Protein AF-A0AAE4EFY1-F1 (afdb_monomer_lite)

Sequence (120 aa):
MDSEADHLALWCLLLPELRTAARRSGVLDRLDRDADRVKQGGPAKTALKKWGPVGPDGAPRSWADRPALGIAALPGGGRAPGVGAGEYGCPLDRCARVATRDENGHPPRCAAFNASMRPK

Secondary structure (DSSP, 8-state):
--SHHHHHHHHHHHHHHHHHHHHHHT-HHHHHHHHHHHHTT--HHHHHHHH-SB-TTSSBPPSSS---------TT--------S--EE-TTS-S---B---TT-PPPEETTTTEEPEE-

Radius of gyration: 21.47 Å; chains: 1; bounding box: 52×35×44 Å

pLDDT: mean 73.74, std 17.73, range [33.25, 93.62]

Structure (mmCIF, N/CA/C/O backbone):
data_AF-A0AAE4EFY1-F1
#
_entry.id   AF-A0AAE4EFY1-F1
#
loop_
_atom_site.group_PDB
_atom_site.id
_atom_site.type_symbol
_atom_site.label_atom_id
_atom_site.label_alt_id
_atom_site.label_comp_id
_atom_site.label_asym_id
_atom_site.label_entity_id
_atom_site.label_seq_id
_atom_site.pdbx_PDB_ins_code
_atom_site.Cartn_x
_atom_site.Cartn_y
_atom_site.Cartn_z
_atom_site.occupancy
_atom_site.B_iso_or_equiv
_atom_site.auth_seq_id
_atom_site.auth_comp_id
_atom_site.auth_asym_id
_atom_site.auth_atom_id
_atom_site.pdbx_PDB_model_num
ATOM 1 N N . MET A 1 1 ? 19.379 6.008 -11.637 1.00 57.81 1 MET A N 1
ATOM 2 C CA . MET A 1 1 ? 18.691 4.716 -11.829 1.00 57.81 1 MET A CA 1
ATOM 3 C C . MET A 1 1 ? 17.461 4.996 -12.655 1.00 57.81 1 MET A C 1
ATOM 5 O O . MET A 1 1 ? 16.500 5.524 -12.115 1.00 57.81 1 MET A O 1
ATOM 9 N N . ASP A 1 2 ? 17.523 4.737 -13.956 1.00 74.19 2 ASP A N 1
ATOM 10 C CA . ASP A 1 2 ? 16.399 5.024 -14.861 1.00 74.19 2 ASP A CA 1
ATOM 11 C C . ASP A 1 2 ? 16.003 3.824 -15.726 1.00 74.19 2 ASP A C 1
ATOM 13 O O . ASP A 1 2 ? 15.003 3.889 -16.439 1.00 74.19 2 ASP A O 1
ATOM 17 N N . SER A 1 3 ? 16.724 2.700 -15.631 1.00 88.81 3 SER A N 1
ATOM 18 C CA . SER A 1 3 ? 16.376 1.483 -16.364 1.00 88.81 3 SER A CA 1
ATOM 19 C C . SER A 1 3 ? 15.415 0.602 -15.564 1.00 88.81 3 SER A C 1
ATOM 21 O O . SER A 1 3 ? 15.459 0.558 -14.335 1.00 88.81 3 SER A O 1
ATOM 23 N N . GLU A 1 4 ? 14.548 -0.140 -16.248 1.00 88.00 4 GLU A N 1
ATOM 24 C CA . GLU A 1 4 ? 13.635 -1.099 -15.611 1.00 88.00 4 GLU A CA 1
ATOM 25 C C . GLU A 1 4 ? 14.390 -2.191 -14.826 1.00 88.00 4 GLU A C 1
ATOM 27 O O . GLU A 1 4 ? 13.929 -2.636 -13.778 1.00 88.00 4 GLU A O 1
ATOM 32 N N . ALA A 1 5 ? 15.593 -2.559 -15.280 1.00 89.06 5 ALA A N 1
ATOM 33 C CA . ALA A 1 5 ? 16.468 -3.502 -14.589 1.00 89.06 5 ALA A CA 1
ATOM 34 C C . ALA A 1 5 ? 16.930 -2.974 -13.218 1.00 89.06 5 ALA A C 1
ATOM 36 O O . ALA A 1 5 ? 16.904 -3.721 -12.240 1.00 89.06 5 ALA A O 1
ATOM 37 N N . ASP A 1 6 ? 17.267 -1.682 -13.117 1.00 89.62 6 ASP A N 1
ATOM 38 C CA . ASP A 1 6 ? 17.614 -1.049 -11.836 1.00 89.62 6 ASP A CA 1
ATOM 39 C C . ASP A 1 6 ? 16.425 -1.074 -10.866 1.00 89.62 6 ASP A C 1
ATOM 41 O O . ASP A 1 6 ? 16.571 -1.368 -9.678 1.00 89.62 6 ASP A O 1
ATOM 45 N N . HIS A 1 7 ? 15.225 -0.794 -11.381 1.00 89.56 7 HIS A N 1
ATOM 46 C CA . HIS A 1 7 ? 13.991 -0.830 -10.598 1.00 89.56 7 HIS A CA 1
ATOM 47 C C . HIS A 1 7 ? 13.663 -2.254 -10.135 1.00 89.56 7 HIS A C 1
ATOM 49 O O . HIS A 1 7 ? 13.216 -2.442 -9.006 1.00 89.56 7 HIS A O 1
ATOM 55 N N . LEU A 1 8 ? 13.914 -3.270 -10.961 1.00 91.19 8 LEU A N 1
ATOM 56 C CA . LEU A 1 8 ? 13.731 -4.665 -10.571 1.00 91.19 8 LEU A CA 1
ATOM 57 C C . LEU A 1 8 ? 14.729 -5.086 -9.486 1.00 91.19 8 LEU A C 1
ATOM 59 O O . LEU A 1 8 ? 14.333 -5.725 -8.512 1.00 91.19 8 LEU A O 1
ATOM 63 N N . ALA A 1 9 ? 15.998 -4.696 -9.613 1.00 91.94 9 ALA A N 1
ATOM 64 C CA . ALA A 1 9 ? 17.014 -4.968 -8.600 1.00 91.94 9 ALA A CA 1
ATOM 65 C C . ALA A 1 9 ? 16.638 -4.341 -7.246 1.00 91.94 9 ALA A C 1
ATOM 67 O O . ALA A 1 9 ? 16.652 -5.022 -6.218 1.00 91.94 9 ALA A O 1
ATOM 68 N N . LEU A 1 10 ? 16.211 -3.073 -7.253 1.00 89.06 10 LEU A N 1
ATOM 69 C CA . LEU A 1 10 ? 15.702 -2.384 -6.064 1.00 89.06 10 LEU A CA 1
ATOM 70 C C . LEU A 1 10 ? 14.443 -3.043 -5.489 1.00 89.06 10 LEU A C 1
ATOM 72 O O . LEU A 1 10 ? 14.330 -3.197 -4.274 1.00 89.06 10 LEU A O 1
ATOM 76 N N . TRP A 1 11 ? 13.496 -3.440 -6.342 1.00 90.94 11 TRP A N 1
ATOM 77 C CA . TRP A 1 11 ? 12.282 -4.142 -5.922 1.00 90.94 11 TRP A CA 1
ATOM 78 C C . TRP A 1 11 ? 12.617 -5.434 -5.179 1.00 90.94 11 TRP A C 1
ATOM 80 O O . TRP A 1 11 ? 12.125 -5.653 -4.073 1.00 90.94 11 TRP A O 1
ATOM 90 N N . CYS A 1 12 ? 13.495 -6.259 -5.751 1.00 92.50 12 CYS A N 1
ATOM 91 C CA . CYS A 1 12 ? 13.942 -7.507 -5.140 1.00 92.50 12 CYS A CA 1
ATOM 92 C C . CYS A 1 12 ? 14.658 -7.278 -3.803 1.00 92.50 12 CYS A C 1
ATOM 94 O O . CYS A 1 12 ? 14.444 -8.048 -2.868 1.00 92.50 12 CYS A O 1
ATOM 96 N N . LEU A 1 13 ? 15.461 -6.215 -3.699 1.00 92.19 13 LEU A N 1
ATOM 97 C CA . LEU A 1 13 ? 16.170 -5.856 -2.472 1.00 92.19 13 LEU A CA 1
ATOM 98 C C . LEU A 1 13 ? 15.212 -5.435 -1.344 1.00 92.19 13 LEU A C 1
ATOM 100 O O . LEU A 1 13 ? 15.392 -5.852 -0.204 1.00 92.19 13 LEU A O 1
ATOM 104 N N . LEU A 1 14 ? 14.169 -4.661 -1.657 1.00 89.50 14 LEU A N 1
ATOM 105 C CA . LEU A 1 14 ? 13.210 -4.148 -0.667 1.00 89.50 14 LEU A CA 1
ATOM 106 C C . LEU A 1 14 ? 12.114 -5.154 -0.284 1.00 89.50 14 LEU A C 1
ATOM 108 O O . LEU A 1 14 ? 11.494 -5.032 0.774 1.00 89.50 14 LEU A O 1
ATOM 112 N N . LEU A 1 15 ? 11.844 -6.153 -1.127 1.00 90.50 15 LEU A N 1
ATOM 113 C CA . LEU A 1 15 ? 10.706 -7.062 -0.967 1.00 90.50 15 LEU A CA 1
ATOM 114 C C . LEU A 1 15 ? 10.625 -7.776 0.404 1.00 90.50 15 LEU A C 1
ATOM 116 O O . LEU A 1 15 ? 9.515 -7.880 0.936 1.00 90.50 15 LEU A O 1
ATOM 120 N N . PRO A 1 16 ? 11.725 -8.262 1.020 1.00 89.44 16 PRO A N 1
ATOM 121 C CA . PRO A 1 16 ? 11.666 -8.906 2.338 1.00 89.44 16 PRO A CA 1
ATOM 122 C C . PRO A 1 16 ? 11.206 -7.959 3.458 1.00 89.44 16 PRO A C 1
ATOM 124 O O . PRO A 1 16 ? 10.387 -8.334 4.307 1.00 89.44 16 PRO A O 1
ATOM 127 N N . GLU A 1 17 ? 11.691 -6.717 3.444 1.00 87.50 17 GLU A N 1
ATOM 128 C CA . GLU A 1 17 ? 11.301 -5.689 4.414 1.00 87.50 17 GLU A CA 1
ATOM 129 C C . GLU A 1 17 ? 9.842 -5.279 4.208 1.00 87.50 17 GLU A C 1
ATOM 131 O O . GLU A 1 17 ? 9.062 -5.240 5.165 1.00 87.50 17 GLU A O 1
ATOM 136 N N . LEU A 1 18 ? 9.438 -5.087 2.948 1.00 86.69 18 LEU A N 1
ATOM 137 C CA . LEU A 1 18 ? 8.054 -4.791 2.583 1.00 86.69 18 LEU A CA 1
ATOM 138 C C . LEU A 1 18 ? 7.099 -5.894 3.044 1.00 86.69 18 LEU A C 1
ATOM 140 O O . LEU A 1 18 ? 6.051 -5.587 3.603 1.00 86.69 18 LEU A O 1
ATOM 144 N N . ARG A 1 19 ? 7.460 -7.176 2.898 1.00 88.44 19 ARG A N 1
ATOM 145 C CA . ARG A 1 19 ? 6.652 -8.298 3.414 1.00 88.44 19 ARG A CA 1
ATOM 146 C C . ARG A 1 19 ? 6.521 -8.272 4.931 1.00 88.44 19 ARG A C 1
ATOM 148 O O . ARG A 1 19 ? 5.442 -8.540 5.460 1.00 88.44 19 ARG A O 1
ATOM 155 N N . THR A 1 20 ? 7.593 -7.926 5.638 1.00 83.94 20 THR A N 1
ATOM 156 C CA . THR A 1 20 ? 7.576 -7.806 7.102 1.00 83.94 20 THR A CA 1
ATOM 157 C C . THR A 1 20 ? 6.644 -6.680 7.554 1.00 83.94 20 THR A C 1
ATOM 159 O O . THR A 1 20 ? 5.828 -6.878 8.457 1.00 83.94 20 THR A O 1
ATOM 162 N N . ALA A 1 21 ? 6.697 -5.524 6.891 1.00 81.00 21 ALA A N 1
ATOM 163 C CA . ALA A 1 21 ? 5.798 -4.406 7.165 1.00 81.00 21 ALA A CA 1
ATOM 164 C C . ALA A 1 21 ? 4.342 -4.696 6.744 1.00 81.00 21 ALA A C 1
ATOM 166 O O . ALA A 1 21 ? 3.401 -4.357 7.467 1.00 81.00 21 ALA A O 1
ATOM 167 N N . ALA A 1 22 ? 4.142 -5.387 5.618 1.00 83.75 22 ALA A N 1
ATOM 168 C CA . ALA A 1 22 ? 2.829 -5.769 5.103 1.00 83.75 22 ALA A CA 1
ATOM 169 C C . ALA A 1 22 ? 2.107 -6.779 6.008 1.00 83.75 22 ALA A C 1
ATOM 171 O O . ALA A 1 22 ? 0.889 -6.697 6.160 1.00 83.75 22 ALA A O 1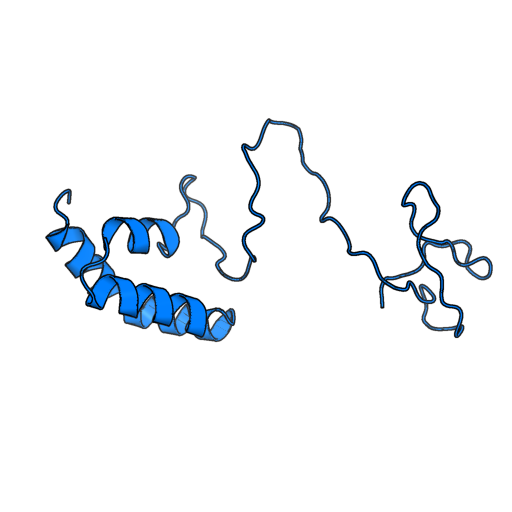
ATOM 172 N N . ARG A 1 23 ? 2.843 -7.686 6.670 1.00 81.56 23 ARG A N 1
ATOM 173 C CA . ARG A 1 23 ? 2.290 -8.584 7.704 1.00 81.56 23 ARG A CA 1
ATOM 174 C C . ARG A 1 23 ? 1.693 -7.814 8.877 1.00 81.56 23 ARG A C 1
ATOM 176 O O . ARG A 1 23 ? 0.611 -8.151 9.335 1.00 81.56 23 ARG A O 1
ATOM 183 N N . ARG A 1 24 ? 2.380 -6.766 9.343 1.00 77.50 24 ARG A N 1
ATOM 184 C CA . ARG A 1 24 ? 1.928 -5.944 10.481 1.00 77.50 24 ARG A CA 1
ATOM 185 C C . ARG A 1 24 ? 0.719 -5.069 10.142 1.00 77.50 24 ARG A C 1
ATOM 187 O O . ARG A 1 24 ? -0.047 -4.730 11.031 1.00 77.50 24 ARG A O 1
ATOM 194 N N . SER A 1 25 ? 0.559 -4.710 8.870 1.00 75.81 25 SER A N 1
ATOM 195 C CA . SER A 1 25 ? -0.511 -3.832 8.375 1.00 75.81 25 SER A CA 1
ATOM 196 C C . SER A 1 25 ? -1.675 -4.576 7.706 1.00 75.81 25 SER A C 1
ATOM 198 O O . SER A 1 25 ? -2.646 -3.941 7.307 1.00 75.81 25 SER A O 1
ATOM 200 N N . GLY A 1 26 ? -1.604 -5.908 7.580 1.00 79.31 26 GLY A N 1
ATOM 201 C CA . GLY A 1 26 ? -2.676 -6.732 7.009 1.00 79.31 26 GLY A CA 1
ATOM 202 C C . GLY A 1 26 ? -2.806 -6.667 5.482 1.00 79.31 26 GLY A C 1
ATOM 203 O O . GLY A 1 26 ? -3.837 -7.053 4.940 1.00 79.31 26 GLY A O 1
ATOM 204 N N . VAL A 1 27 ? -1.782 -6.187 4.766 1.00 83.31 27 VAL A N 1
ATOM 205 C CA . VAL A 1 27 ? -1.813 -6.018 3.296 1.00 83.31 27 VAL A CA 1
ATOM 206 C C . VAL A 1 27 ? -0.893 -6.977 2.541 1.00 83.31 27 VAL A C 1
ATOM 208 O O . VAL A 1 27 ? -0.636 -6.775 1.352 1.00 83.31 27 VAL A O 1
ATOM 211 N N . LEU A 1 28 ? -0.416 -8.032 3.210 1.00 86.19 28 LEU A N 1
ATOM 212 C CA . LEU A 1 28 ? 0.497 -9.026 2.639 1.00 86.19 28 LEU A CA 1
ATOM 213 C C . LEU A 1 28 ? -0.043 -9.633 1.335 1.00 86.19 28 LEU A C 1
ATOM 215 O O . LEU A 1 2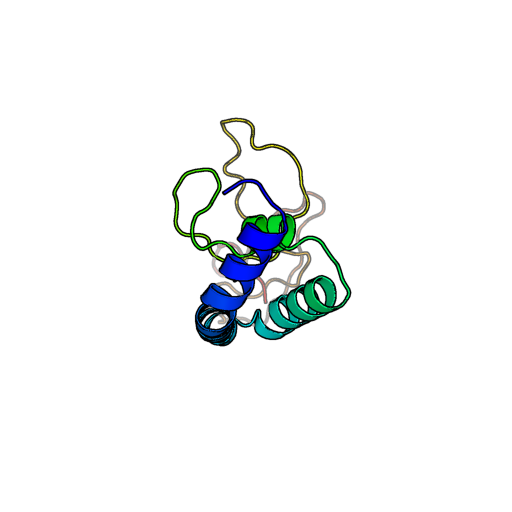8 ? 0.644 -9.580 0.321 1.00 86.19 28 LEU A O 1
ATOM 219 N N . ASP A 1 29 ? -1.300 -10.077 1.314 1.00 87.19 29 ASP A N 1
ATOM 220 C CA . ASP A 1 29 ? -1.913 -10.693 0.123 1.00 87.19 29 ASP A CA 1
ATOM 221 C C . ASP A 1 29 ? -1.996 -9.734 -1.074 1.00 87.19 29 ASP A C 1
ATOM 223 O O . ASP A 1 29 ? -2.062 -10.133 -2.239 1.00 87.19 29 ASP A O 1
ATOM 227 N N . ARG A 1 30 ? -2.046 -8.424 -0.812 1.00 89.00 30 ARG A N 1
ATOM 228 C CA . ARG A 1 30 ? -2.019 -7.407 -1.867 1.00 89.00 30 ARG A CA 1
ATOM 229 C C . ARG A 1 30 ? -0.599 -7.206 -2.387 1.00 89.00 30 ARG A C 1
ATOM 231 O O . ARG A 1 30 ? -0.438 -7.058 -3.596 1.00 89.00 30 ARG A O 1
ATOM 238 N N . LEU A 1 31 ? 0.392 -7.201 -1.496 1.00 90.25 31 LEU A N 1
ATOM 239 C CA . LEU A 1 31 ? 1.803 -7.109 -1.860 1.00 90.25 31 LEU A CA 1
ATOM 240 C C . LEU A 1 31 ? 2.238 -8.326 -2.680 1.00 90.25 31 LEU A C 1
ATOM 242 O O . LEU A 1 31 ? 2.843 -8.150 -3.733 1.00 90.25 31 LEU A O 1
ATOM 246 N N . ASP A 1 32 ? 1.889 -9.538 -2.247 1.00 91.94 32 ASP A N 1
ATOM 247 C CA . ASP A 1 32 ? 2.290 -10.763 -2.942 1.00 91.94 32 ASP A CA 1
ATOM 248 C C . ASP A 1 32 ? 1.658 -10.861 -4.339 1.00 91.94 32 ASP A C 1
ATOM 250 O O . ASP A 1 32 ? 2.357 -11.185 -5.295 1.00 91.94 32 ASP A O 1
ATOM 254 N N . ARG A 1 33 ? 0.400 -10.430 -4.519 1.00 91.38 33 ARG A N 1
ATOM 255 C CA . ARG A 1 33 ? -0.207 -10.321 -5.862 1.00 91.38 33 ARG A CA 1
ATOM 256 C C . ARG A 1 33 ? 0.530 -9.356 -6.790 1.00 91.38 33 ARG A C 1
ATOM 258 O O . ARG A 1 33 ? 0.630 -9.608 -7.990 1.00 91.38 33 ARG A O 1
ATOM 265 N N . ASP A 1 34 ? 1.013 -8.230 -6.268 1.00 90.94 34 ASP A N 1
ATOM 266 C CA . ASP A 1 34 ? 1.808 -7.299 -7.073 1.00 90.94 34 ASP A CA 1
ATOM 267 C C . ASP A 1 34 ? 3.213 -7.858 -7.348 1.00 90.94 34 ASP A C 1
ATOM 269 O O . ASP A 1 34 ? 3.733 -7.670 -8.447 1.00 90.94 34 ASP A O 1
ATOM 273 N N . ALA A 1 35 ? 3.809 -8.583 -6.397 1.00 92.69 35 ALA A N 1
ATOM 274 C CA . ALA A 1 35 ? 5.083 -9.268 -6.594 1.00 92.69 35 ALA A CA 1
ATOM 275 C C . ALA A 1 35 ? 4.986 -10.342 -7.688 1.00 92.69 35 ALA A C 1
ATOM 277 O O . ALA A 1 35 ? 5.860 -10.410 -8.553 1.00 92.69 35 ALA A O 1
ATOM 278 N N . ASP A 1 36 ? 3.898 -11.116 -7.711 1.00 93.62 36 ASP A N 1
ATOM 279 C CA . ASP A 1 36 ? 3.622 -12.090 -8.771 1.00 93.62 36 ASP A CA 1
ATOM 280 C C . ASP A 1 36 ? 3.471 -11.418 -10.136 1.00 93.62 36 ASP A C 1
ATOM 282 O O . ASP A 1 36 ? 3.986 -11.916 -11.137 1.00 93.62 36 ASP A O 1
ATOM 286 N N . ARG A 1 37 ? 2.830 -10.245 -10.190 1.00 91.00 37 ARG A N 1
ATOM 287 C CA . ARG A 1 37 ? 2.716 -9.469 -11.429 1.00 91.00 37 ARG A CA 1
ATOM 288 C C . ARG A 1 37 ? 4.080 -9.013 -11.946 1.00 91.00 37 ARG A C 1
ATOM 290 O O . ARG A 1 37 ? 4.321 -9.103 -13.144 1.00 91.00 37 ARG A O 1
ATOM 297 N N . VAL A 1 38 ? 4.970 -8.544 -11.069 1.00 92.75 38 VAL A N 1
ATOM 298 C CA . VAL A 1 38 ? 6.345 -8.179 -11.457 1.00 92.75 38 VAL A CA 1
ATOM 299 C C . VAL A 1 38 ? 7.112 -9.415 -11.933 1.00 92.75 38 VAL A C 1
ATOM 301 O O . VAL A 1 38 ? 7.769 -9.369 -12.969 1.00 92.75 38 VAL A O 1
ATOM 304 N N . LYS A 1 39 ? 6.958 -10.558 -11.252 1.00 90.19 39 LYS A N 1
ATOM 305 C CA . LYS A 1 39 ? 7.559 -11.836 -11.666 1.00 90.19 39 LYS A CA 1
ATOM 306 C C . LYS A 1 39 ? 7.099 -12.287 -13.060 1.00 90.19 39 LYS A C 1
ATOM 308 O O . LYS A 1 39 ? 7.884 -12.880 -13.790 1.00 90.19 39 LYS A O 1
ATOM 313 N N . GLN A 1 40 ? 5.858 -11.987 -13.441 1.00 92.88 40 GLN A N 1
ATOM 314 C CA . GLN A 1 40 ? 5.303 -12.265 -14.775 1.00 92.88 40 GLN A CA 1
ATOM 315 C C . GLN A 1 40 ? 5.752 -11.260 -15.857 1.00 92.88 40 GLN A C 1
ATOM 317 O O . GLN A 1 40 ? 5.244 -11.303 -16.974 1.00 92.88 40 GLN A O 1
ATOM 322 N N . GLY A 1 41 ? 6.689 -10.354 -15.552 1.00 89.81 41 GLY A N 1
ATOM 323 C CA . GLY A 1 41 ? 7.181 -9.333 -16.484 1.00 89.81 41 GLY A CA 1
ATOM 324 C C . GLY A 1 41 ? 6.452 -7.990 -16.387 1.00 89.81 41 GLY A C 1
ATOM 325 O O . GLY A 1 41 ? 6.599 -7.142 -17.263 1.00 89.81 41 GLY A O 1
ATOM 326 N N . GLY A 1 42 ? 5.650 -7.778 -15.341 1.00 90.75 42 GLY A N 1
ATOM 327 C CA . GLY A 1 42 ? 5.051 -6.479 -15.050 1.00 90.75 42 GLY A CA 1
ATOM 328 C C . GLY A 1 42 ? 6.081 -5.437 -14.581 1.00 90.75 42 GLY A C 1
ATOM 329 O O . GLY A 1 42 ? 7.138 -5.800 -14.067 1.00 90.75 42 GLY A O 1
ATOM 330 N N . PRO A 1 43 ? 5.763 -4.133 -14.694 1.00 90.38 43 PRO A N 1
ATOM 331 C CA . PRO A 1 43 ? 6.722 -3.063 -14.432 1.00 90.38 43 PRO A CA 1
ATOM 332 C C . PRO A 1 43 ? 7.051 -2.907 -12.936 1.00 90.38 43 PRO A C 1
ATOM 334 O O . PRO A 1 43 ? 6.214 -2.470 -12.134 1.00 90.38 43 PRO A O 1
ATOM 337 N N . ALA A 1 44 ? 8.301 -3.186 -12.572 1.00 88.81 44 ALA A N 1
ATOM 338 C CA . ALA A 1 44 ? 8.898 -2.992 -11.257 1.00 88.81 44 ALA A CA 1
ATOM 339 C C . ALA A 1 44 ? 8.909 -1.517 -10.836 1.00 88.81 44 ALA A C 1
ATOM 341 O O . ALA A 1 44 ? 8.651 -1.215 -9.670 1.00 88.81 44 ALA A O 1
ATOM 342 N N . LYS A 1 45 ? 9.104 -0.574 -11.772 1.00 88.19 45 LYS A N 1
ATOM 343 C CA . LYS A 1 45 ? 9.010 0.870 -11.474 1.00 88.19 45 LYS A CA 1
ATOM 344 C C . LYS A 1 45 ? 7.648 1.251 -10.889 1.00 88.19 45 LYS A C 1
ATOM 346 O O . LYS A 1 45 ? 7.565 2.019 -9.928 1.00 88.19 45 LYS A O 1
ATOM 351 N N . THR A 1 46 ? 6.569 0.680 -11.421 1.00 88.69 46 THR A N 1
ATOM 352 C CA . THR A 1 46 ? 5.209 0.911 -10.913 1.00 88.69 46 THR A CA 1
ATOM 353 C C . THR A 1 46 ? 5.010 0.273 -9.538 1.00 88.69 46 THR A C 1
ATOM 355 O O . THR A 1 46 ? 4.392 0.888 -8.667 1.00 88.69 46 THR A O 1
ATOM 358 N N . ALA A 1 47 ? 5.560 -0.925 -9.313 1.00 88.25 47 ALA A N 1
ATOM 359 C CA . ALA A 1 47 ? 5.509 -1.588 -8.010 1.00 88.25 47 ALA A CA 1
ATOM 360 C C . ALA A 1 47 ? 6.264 -0.788 -6.934 1.00 88.25 47 ALA A C 1
ATOM 362 O O . ALA A 1 47 ? 5.700 -0.506 -5.876 1.00 88.25 47 ALA A O 1
ATOM 363 N N . LEU A 1 48 ? 7.475 -0.313 -7.237 1.00 87.50 48 LEU A N 1
ATOM 364 C CA . LEU A 1 48 ? 8.250 0.574 -6.365 1.00 87.50 48 LEU A CA 1
ATOM 365 C C . LEU A 1 48 ? 7.530 1.894 -6.095 1.00 87.50 48 LEU A C 1
ATOM 367 O O . LEU A 1 48 ? 7.469 2.342 -4.955 1.00 87.50 48 LEU A O 1
ATOM 371 N N . LYS A 1 49 ? 6.911 2.509 -7.108 1.00 84.75 49 LYS A N 1
ATOM 372 C CA . LYS A 1 49 ? 6.138 3.742 -6.902 1.00 84.75 49 LYS A CA 1
ATOM 373 C C . LYS A 1 49 ? 4.954 3.532 -5.958 1.00 84.75 49 LYS A C 1
ATOM 375 O O . LYS A 1 49 ? 4.570 4.474 -5.269 1.00 84.75 49 LYS A O 1
ATOM 380 N N . LYS A 1 50 ? 4.376 2.330 -5.920 1.00 84.44 50 LYS A N 1
ATOM 381 C CA . LYS A 1 50 ? 3.220 1.976 -5.084 1.00 84.44 50 LYS A CA 1
ATOM 382 C C . LYS A 1 50 ? 3.617 1.604 -3.653 1.00 84.44 50 LYS A C 1
ATOM 384 O O . LYS A 1 50 ? 3.011 2.098 -2.706 1.00 84.44 50 LYS A O 1
ATOM 389 N N . TRP A 1 51 ? 4.631 0.758 -3.511 1.00 84.88 51 TRP A N 1
ATOM 390 C CA . TRP A 1 51 ? 5.058 0.171 -2.238 1.00 84.88 51 TRP A CA 1
ATOM 391 C C . TRP A 1 51 ? 6.311 0.811 -1.654 1.00 84.88 51 TRP A C 1
ATOM 393 O O . TRP A 1 51 ? 6.764 0.400 -0.599 1.00 84.88 51 TRP A O 1
ATOM 403 N N . GLY A 1 52 ? 6.889 1.807 -2.321 1.00 78.12 52 GLY A N 1
ATOM 404 C CA . GLY A 1 52 ? 8.041 2.530 -1.805 1.00 78.12 52 GLY A CA 1
ATOM 405 C C . GLY A 1 52 ? 7.736 3.160 -0.438 1.00 78.12 52 GLY A C 1
ATOM 406 O O . GLY A 1 52 ? 6.601 3.612 -0.225 1.00 78.12 52 GLY A O 1
ATOM 407 N N . PRO A 1 53 ? 8.730 3.200 0.470 1.00 65.81 53 PRO A N 1
ATOM 408 C CA . PRO A 1 53 ? 8.565 3.673 1.848 1.00 65.81 53 PRO A CA 1
ATOM 409 C C . PRO A 1 53 ? 8.235 5.168 1.935 1.00 65.81 53 PRO A C 1
ATOM 411 O O . PRO A 1 53 ? 7.663 5.624 2.924 1.00 65.81 53 PRO A O 1
ATOM 414 N N . VAL A 1 54 ? 8.563 5.920 0.884 1.00 64.38 54 VAL A N 1
ATOM 415 C CA . VAL A 1 54 ? 8.389 7.368 0.806 1.00 64.38 54 VAL A CA 1
ATOM 416 C C . VAL A 1 54 ? 7.272 7.689 -0.188 1.00 64.38 54 VAL A C 1
ATOM 418 O O . VAL A 1 54 ? 7.269 7.216 -1.329 1.00 64.38 54 VAL A O 1
ATOM 421 N N . GLY A 1 55 ? 6.286 8.465 0.260 1.00 58.47 55 GLY A N 1
ATOM 422 C CA . GLY A 1 55 ? 5.261 9.047 -0.600 1.00 58.47 55 GLY A CA 1
ATOM 423 C C . GLY A 1 55 ? 5.838 10.095 -1.563 1.00 58.47 55 GLY A C 1
ATOM 424 O O . GLY A 1 55 ? 6.990 10.495 -1.422 1.00 58.47 55 GLY A O 1
ATOM 425 N N . PRO A 1 56 ? 5.051 10.574 -2.542 1.00 54.28 56 PRO A N 1
ATOM 426 C CA . PRO A 1 56 ? 5.492 11.633 -3.457 1.00 54.28 56 PRO A CA 1
ATOM 427 C C . PRO A 1 56 ? 5.922 12.916 -2.722 1.00 54.28 56 PRO A C 1
ATOM 429 O O . PRO A 1 56 ? 6.769 13.641 -3.228 1.00 54.28 56 PRO A O 1
ATOM 432 N N . ASP A 1 57 ? 5.402 13.132 -1.512 1.00 54.62 57 ASP A N 1
ATOM 433 C CA . ASP A 1 57 ? 5.637 14.328 -0.698 1.00 54.62 57 ASP A CA 1
ATOM 434 C C . ASP A 1 57 ? 6.728 14.123 0.372 1.00 54.62 57 ASP A C 1
ATOM 436 O O . ASP A 1 57 ? 6.827 14.894 1.323 1.00 54.62 57 ASP A O 1
ATOM 440 N N . GLY A 1 58 ? 7.516 13.044 0.292 1.00 53.38 58 GLY A N 1
ATOM 441 C CA . GLY A 1 58 ? 8.573 12.762 1.275 1.00 53.38 58 GLY A CA 1
ATOM 442 C C . GLY A 1 58 ? 8.085 12.146 2.595 1.00 53.38 58 GLY A C 1
ATOM 443 O O . GLY A 1 58 ? 8.900 11.708 3.404 1.00 53.38 58 GLY A O 1
ATOM 444 N N . ALA A 1 59 ? 6.771 12.067 2.819 1.00 51.66 59 ALA A N 1
ATOM 445 C CA . ALA A 1 59 ? 6.191 11.485 4.027 1.00 51.66 59 ALA A CA 1
ATOM 446 C C . ALA A 1 59 ? 6.243 9.940 4.022 1.00 51.66 59 ALA A C 1
ATOM 448 O O . ALA A 1 59 ? 6.096 9.326 2.957 1.00 51.66 59 ALA A O 1
ATOM 449 N N . PRO A 1 60 ? 6.399 9.290 5.194 1.00 56.84 60 PRO A N 1
ATOM 450 C CA . PRO A 1 60 ? 6.307 7.838 5.309 1.00 56.84 60 PRO A CA 1
ATOM 451 C C . PRO A 1 60 ? 4.915 7.360 4.883 1.00 56.84 60 PRO A C 1
ATOM 453 O O . PRO A 1 60 ? 3.892 7.866 5.347 1.00 56.84 60 PRO A O 1
ATOM 456 N N . ARG A 1 61 ? 4.868 6.395 3.961 1.00 65.88 61 ARG A N 1
ATOM 457 C CA . ARG A 1 61 ? 3.611 5.941 3.358 1.00 65.88 61 ARG A CA 1
ATOM 458 C C . ARG A 1 61 ? 2.944 4.856 4.216 1.00 65.88 61 ARG A C 1
ATOM 460 O O . ARG A 1 61 ? 3.540 3.818 4.483 1.00 65.88 61 ARG A O 1
ATOM 467 N N . SER A 1 62 ? 1.684 5.073 4.601 1.00 63.94 62 SER A N 1
ATOM 468 C CA . SER A 1 62 ? 0.817 4.043 5.195 1.00 63.94 62 SER A CA 1
ATOM 469 C C . SER A 1 62 ? 0.220 3.169 4.088 1.00 63.94 62 SER A C 1
ATOM 471 O O . SER A 1 62 ? -0.439 3.674 3.179 1.00 63.94 62 SER A O 1
ATOM 473 N N . TRP A 1 63 ? 0.448 1.854 4.144 1.00 67.81 63 TRP A N 1
ATOM 474 C CA . TRP A 1 63 ? -0.181 0.891 3.223 1.00 67.81 63 TRP A CA 1
ATOM 475 C C . TRP A 1 63 ? -1.460 0.265 3.783 1.00 67.81 63 TRP A C 1
ATOM 477 O O . TRP A 1 63 ? -2.172 -0.399 3.033 1.00 67.81 63 TRP A O 1
ATOM 487 N N . ALA A 1 64 ? -1.751 0.484 5.070 1.00 56.94 64 ALA A N 1
ATOM 488 C CA . ALA A 1 64 ? -2.966 0.014 5.736 1.00 56.94 64 ALA A CA 1
ATOM 489 C C . ALA A 1 64 ? -4.222 0.773 5.267 1.00 56.94 64 ALA A C 1
ATOM 491 O O . ALA A 1 64 ? -5.339 0.272 5.406 1.00 56.94 64 ALA A O 1
ATOM 492 N N . ASP A 1 65 ? -4.049 1.952 4.661 1.00 47.94 65 ASP A N 1
ATOM 493 C CA . ASP A 1 65 ? -5.152 2.732 4.115 1.00 47.94 65 ASP A CA 1
ATOM 494 C C . ASP A 1 65 ? -5.648 2.125 2.795 1.00 47.94 65 ASP A C 1
ATOM 496 O O . ASP A 1 65 ? -4.963 2.085 1.764 1.00 47.94 65 ASP A O 1
ATOM 500 N N . ARG A 1 66 ? -6.883 1.615 2.827 1.00 42.44 66 ARG A N 1
ATOM 501 C CA . ARG A 1 66 ? -7.621 1.186 1.631 1.00 42.44 66 ARG A CA 1
ATOM 502 C C . ARG A 1 66 ? -7.648 2.349 0.628 1.00 42.44 66 ARG A C 1
ATOM 504 O O . ARG A 1 66 ? -7.931 3.476 1.025 1.00 42.44 66 ARG A O 1
ATOM 511 N N . PRO A 1 67 ? -7.403 2.109 -0.673 1.00 40.69 67 PRO A N 1
ATOM 512 C CA . PRO A 1 67 ? -7.440 3.179 -1.655 1.00 40.69 67 PRO A CA 1
ATOM 513 C C . PRO A 1 67 ? -8.882 3.673 -1.799 1.00 40.69 67 PRO A C 1
ATOM 515 O O . PRO A 1 67 ? -9.726 2.978 -2.363 1.00 40.69 67 PRO A O 1
ATOM 518 N N . ALA A 1 68 ? -9.159 4.884 -1.322 1.00 35.16 68 ALA A N 1
ATOM 519 C CA . ALA A 1 68 ? -10.232 5.680 -1.888 1.00 35.16 68 ALA A CA 1
ATOM 520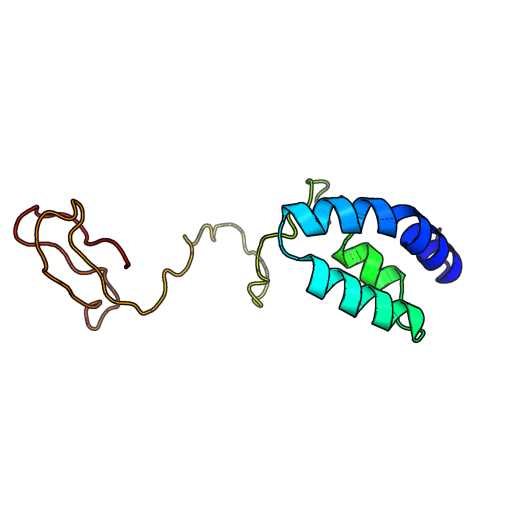 C C . ALA A 1 68 ? -9.801 6.026 -3.321 1.00 35.16 68 ALA A C 1
ATOM 522 O O . ALA A 1 68 ? -8.920 6.853 -3.550 1.00 35.16 68 ALA A O 1
ATOM 523 N N . LEU A 1 69 ? -10.357 5.321 -4.303 1.00 39.84 69 LEU A N 1
ATOM 524 C CA . LEU A 1 69 ? -10.354 5.790 -5.683 1.00 39.84 69 LEU A CA 1
ATOM 525 C C . LEU A 1 69 ? -11.083 7.138 -5.702 1.00 39.84 69 LEU A C 1
ATOM 527 O O . LEU A 1 69 ? -12.285 7.178 -5.455 1.00 39.84 69 LEU A O 1
ATOM 531 N N . GLY A 1 70 ? -10.367 8.230 -5.965 1.00 33.25 70 GLY A N 1
ATOM 532 C CA . GLY A 1 70 ? -10.998 9.541 -6.083 1.00 33.25 70 GLY A CA 1
ATOM 533 C C . GLY A 1 70 ? -10.025 10.713 -6.067 1.00 33.25 70 GLY A C 1
ATOM 534 O O . GLY A 1 70 ? -9.765 11.268 -5.014 1.00 33.25 70 GLY A O 1
ATOM 535 N N . ILE A 1 71 ? -9.509 11.057 -7.249 1.00 39.25 71 ILE A N 1
ATOM 536 C CA . ILE A 1 71 ? -9.452 12.424 -7.799 1.00 39.25 71 ILE A CA 1
ATOM 537 C C . ILE A 1 71 ? -8.923 13.534 -6.860 1.00 39.25 71 ILE A C 1
ATOM 539 O O . ILE A 1 71 ? -9.606 13.973 -5.946 1.00 39.25 71 ILE A O 1
ATOM 543 N N . ALA A 1 72 ? -7.732 14.036 -7.207 1.00 36.66 72 ALA A N 1
ATOM 544 C CA . ALA A 1 72 ? -7.227 15.401 -7.005 1.00 36.66 72 ALA A CA 1
ATOM 545 C C . ALA A 1 72 ? -7.634 16.135 -5.707 1.00 36.66 72 ALA A C 1
ATOM 547 O O . ALA A 1 72 ? -8.705 16.729 -5.599 1.00 36.66 72 ALA A O 1
ATOM 548 N N . ALA A 1 73 ? -6.696 16.198 -4.760 1.00 37.25 73 ALA A N 1
ATOM 549 C CA . ALA A 1 73 ? -6.769 17.095 -3.616 1.00 37.25 73 ALA A CA 1
ATOM 550 C C . ALA A 1 73 ? -6.687 18.566 -4.077 1.00 37.25 73 ALA A C 1
ATOM 552 O O . ALA A 1 73 ? -5.624 19.049 -4.460 1.00 37.25 73 ALA A O 1
ATOM 553 N N . LEU A 1 74 ? -7.818 19.275 -4.032 1.00 41.53 74 LEU A N 1
ATOM 554 C CA . LEU A 1 74 ? -7.872 20.741 -4.009 1.00 41.53 74 LEU A CA 1
ATOM 555 C C . LEU A 1 74 ? -7.694 21.237 -2.557 1.00 41.53 74 LEU A C 1
ATOM 557 O O . LEU A 1 74 ? -8.172 20.579 -1.623 1.00 41.53 74 LEU A O 1
ATOM 561 N N . PRO A 1 75 ? -7.030 22.386 -2.332 1.00 37.25 75 PRO A N 1
ATOM 562 C CA . PRO A 1 75 ? -6.747 22.883 -0.990 1.00 37.25 75 PRO A CA 1
ATOM 563 C C . PRO A 1 75 ? -8.043 23.359 -0.313 1.00 37.25 75 PRO A C 1
ATOM 565 O O . PRO A 1 75 ? -8.733 24.239 -0.820 1.00 37.25 75 PRO A O 1
ATOM 568 N N . GLY A 1 76 ? -8.381 22.740 0.824 1.00 45.50 76 GLY A N 1
ATOM 569 C CA . GLY A 1 76 ? -9.585 23.015 1.629 1.00 45.50 76 GLY A CA 1
ATOM 570 C C . GLY A 1 76 ? -10.422 21.773 1.983 1.00 45.50 76 GLY A C 1
ATOM 571 O O . GLY A 1 76 ? -11.289 21.832 2.851 1.00 45.50 76 GLY A O 1
ATOM 572 N N . GLY A 1 77 ? -10.156 20.626 1.351 1.00 36.31 77 GLY A N 1
ATOM 573 C CA . GLY A 1 77 ? -10.973 19.412 1.454 1.00 36.31 77 GLY A CA 1
ATOM 574 C C . GLY A 1 77 ? -10.597 18.448 2.580 1.00 36.31 77 GLY A C 1
ATOM 575 O O . GLY A 1 77 ? -10.390 17.268 2.321 1.00 36.31 77 GLY A O 1
ATOM 576 N N . GLY A 1 78 ? -10.542 18.899 3.832 1.00 35.81 78 GLY A N 1
ATOM 577 C CA . GLY A 1 78 ? -10.517 17.988 4.981 1.00 35.81 78 GLY A CA 1
ATOM 578 C C . GLY A 1 78 ? -11.897 17.372 5.223 1.00 35.81 78 GLY A C 1
ATOM 579 O O . GLY A 1 78 ? -12.522 17.660 6.241 1.00 35.81 78 GLY A O 1
ATOM 580 N N . ARG A 1 79 ? -12.438 16.586 4.280 1.00 44.34 79 ARG A N 1
ATOM 581 C CA . ARG A 1 79 ? -13.737 15.933 4.489 1.00 44.34 79 ARG A CA 1
ATOM 582 C C . ARG A 1 79 ? -13.518 14.681 5.330 1.00 44.34 79 ARG A C 1
ATOM 584 O O . ARG A 1 79 ? -12.907 13.719 4.872 1.00 44.34 79 ARG A O 1
ATOM 591 N N . ALA A 1 80 ? -14.007 14.738 6.568 1.00 44.25 80 ALA A N 1
ATOM 592 C CA . ALA A 1 80 ? -14.047 13.611 7.492 1.00 44.25 80 ALA A CA 1
ATOM 593 C C . ALA A 1 80 ? -14.554 12.339 6.778 1.00 44.25 80 ALA A C 1
ATOM 595 O O . ALA A 1 80 ? -15.439 12.447 5.920 1.00 44.25 80 ALA A O 1
ATOM 596 N N . PRO A 1 81 ? -13.996 11.156 7.098 1.00 44.19 81 PRO A N 1
ATOM 597 C CA . PRO A 1 81 ? -14.276 9.916 6.385 1.00 44.19 81 PRO A CA 1
ATOM 598 C C . PRO A 1 81 ? -15.781 9.679 6.258 1.00 44.19 81 PRO A C 1
ATOM 600 O O . PRO A 1 81 ? -16.528 9.812 7.229 1.00 44.19 81 PRO A O 1
ATOM 603 N N . GLY A 1 82 ? -16.219 9.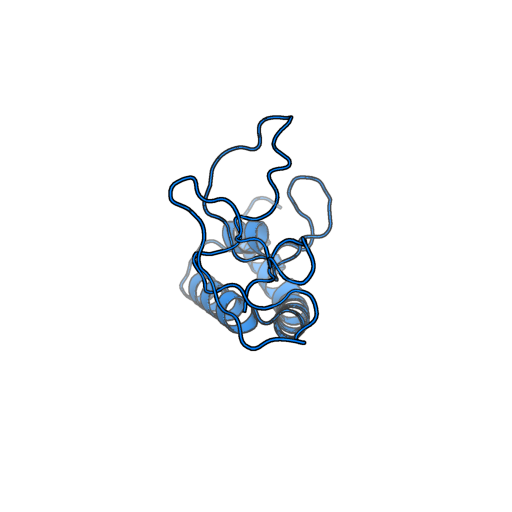337 5.043 1.00 44.41 82 GLY A N 1
ATOM 604 C CA . GLY A 1 82 ? -17.590 8.927 4.760 1.00 44.41 82 GLY A CA 1
ATOM 605 C C . GLY A 1 82 ? -17.931 7.677 5.566 1.00 44.41 82 GLY A C 1
ATOM 606 O O . GLY A 1 82 ? -17.610 6.561 5.170 1.00 44.41 82 GLY A O 1
ATOM 607 N N . VAL A 1 83 ? -18.537 7.888 6.729 1.00 50.62 83 VAL A N 1
ATOM 608 C CA . VAL A 1 83 ? -19.035 6.855 7.639 1.00 50.62 83 VAL A CA 1
ATOM 609 C C . VAL A 1 83 ? -20.232 6.158 6.992 1.00 50.62 83 VAL A C 1
ATOM 611 O O . VAL A 1 83 ? -21.225 6.805 6.657 1.00 50.62 83 VAL A O 1
ATOM 614 N N . GLY A 1 84 ? -20.087 4.850 6.767 1.00 46.25 84 GLY A N 1
ATOM 615 C CA . GLY A 1 84 ? -20.953 4.030 5.921 1.00 46.25 84 GLY A CA 1
ATOM 616 C C . GLY A 1 84 ? -22.445 4.047 6.271 1.00 46.25 84 GLY A C 1
ATOM 617 O O . GLY A 1 84 ? -22.864 4.384 7.383 1.00 46.25 84 GLY A O 1
ATOM 618 N N . ALA A 1 85 ? -23.249 3.654 5.281 1.00 52.38 85 ALA A N 1
ATOM 619 C CA . ALA A 1 85 ? -24.648 3.289 5.458 1.00 52.38 85 ALA A CA 1
ATOM 620 C C . ALA A 1 85 ? -24.715 2.088 6.412 1.00 52.38 85 ALA A C 1
ATOM 622 O O . ALA A 1 85 ? -24.295 0.988 6.063 1.00 52.38 85 ALA A O 1
ATOM 623 N N . GLY A 1 86 ? -25.170 2.321 7.637 1.00 65.50 86 GLY A N 1
ATOM 624 C CA . GLY A 1 86 ? -25.193 1.318 8.690 1.00 65.50 86 GLY A CA 1
ATOM 625 C C . GLY A 1 86 ? -26.185 1.694 9.777 1.00 65.50 86 GLY A C 1
ATOM 626 O O . GLY A 1 86 ? -26.656 2.831 9.850 1.00 65.50 86 GLY A O 1
ATOM 627 N N . GLU A 1 87 ? -26.520 0.715 10.600 1.00 77.12 87 GLU A N 1
ATOM 628 C CA . GLU A 1 87 ? -27.316 0.911 11.800 1.00 77.12 87 GLU A CA 1
ATOM 629 C C . GLU A 1 87 ? -26.509 1.672 12.859 1.00 77.12 87 GLU A C 1
ATOM 631 O O . GLU A 1 87 ? -25.335 1.384 13.091 1.00 77.12 87 GLU A O 1
ATOM 636 N N . TYR A 1 88 ? -27.142 2.629 13.529 1.00 81.62 88 TYR A N 1
ATOM 637 C CA . TYR A 1 88 ? -26.556 3.379 14.632 1.00 81.62 88 TYR A CA 1
ATOM 638 C C . TYR A 1 88 ? -27.192 2.925 15.945 1.00 81.62 88 TYR A C 1
ATOM 640 O O . TYR A 1 88 ? -28.413 2.822 16.036 1.00 81.62 88 TYR A O 1
ATOM 648 N N . GLY A 1 89 ? -26.371 2.666 16.960 1.00 82.56 89 GLY A N 1
ATOM 649 C CA . GLY A 1 89 ? -26.763 2.278 18.314 1.00 82.56 89 GLY A CA 1
ATOM 650 C C . GLY A 1 89 ? -26.573 3.390 19.351 1.00 82.56 89 GLY A C 1
ATOM 651 O O . GLY A 1 89 ? -26.085 4.488 19.065 1.00 82.56 89 GLY A O 1
ATOM 652 N N . CYS A 1 90 ? -26.978 3.117 20.590 1.00 83.38 90 CYS A N 1
ATOM 653 C CA . CYS A 1 90 ? -26.885 4.075 21.689 1.00 83.38 90 CYS A CA 1
ATOM 654 C C . CYS A 1 90 ? -25.444 4.584 21.899 1.00 83.38 90 CYS A C 1
ATOM 656 O O . CYS A 1 90 ? -24.517 3.779 21.973 1.00 83.38 90 CYS A O 1
ATOM 658 N N . PRO A 1 91 ? -25.229 5.902 22.084 1.00 81.75 91 PRO A N 1
ATOM 659 C CA . PRO A 1 91 ? -23.886 6.456 22.279 1.00 81.75 91 PRO A CA 1
ATOM 660 C C . PRO A 1 91 ? -23.159 5.937 23.526 1.00 81.75 91 PRO A C 1
ATOM 662 O O . PRO A 1 91 ? -21.933 6.004 23.580 1.00 81.75 91 PRO A O 1
ATOM 665 N N . LEU A 1 92 ? -23.903 5.448 24.520 1.00 81.56 92 LEU A N 1
ATOM 666 C CA . LEU A 1 92 ? -23.379 4.923 25.783 1.00 81.56 92 LEU A CA 1
ATOM 667 C C . LEU A 1 92 ? -23.685 3.432 25.976 1.00 81.56 92 LEU A C 1
ATOM 669 O O . LEU A 1 92 ? -23.521 2.931 27.083 1.00 81.56 92 LEU A O 1
ATOM 673 N N . ASP A 1 93 ? -24.205 2.759 24.945 1.00 79.56 93 ASP A N 1
ATOM 674 C CA . ASP A 1 93 ? -24.610 1.345 24.994 1.00 79.56 93 ASP A CA 1
ATOM 675 C C . ASP A 1 93 ? -25.574 0.994 26.154 1.00 79.56 93 ASP A C 1
ATOM 677 O O . ASP A 1 93 ? -25.658 -0.127 26.642 1.00 79.56 93 ASP A O 1
ATOM 681 N N . ARG A 1 94 ? -26.324 1.992 26.642 1.00 79.06 94 ARG A N 1
ATOM 682 C CA . ARG A 1 94 ? -27.267 1.845 27.766 1.00 79.06 94 ARG A CA 1
ATOM 683 C C . ARG A 1 94 ? -28.680 1.461 27.337 1.00 79.06 94 ARG A C 1
ATOM 685 O O . ARG A 1 94 ? -29.494 1.107 28.182 1.00 79.06 94 ARG A O 1
ATOM 692 N N . CYS A 1 95 ? -29.009 1.591 26.054 1.00 80.88 95 CYS A N 1
ATOM 693 C CA . CYS A 1 95 ? -30.322 1.229 25.535 1.00 80.88 95 CYS A CA 1
ATOM 694 C C . CYS A 1 95 ? -30.190 0.498 24.200 1.00 80.88 95 CYS A C 1
ATOM 696 O O . CYS A 1 95 ? -29.353 0.850 23.375 1.00 80.88 95 CYS A O 1
ATOM 698 N N . ALA A 1 96 ? -31.065 -0.481 23.967 1.00 76.00 96 ALA A N 1
ATOM 699 C CA . ALA A 1 96 ? -31.069 -1.312 22.762 1.00 76.00 96 ALA A CA 1
ATOM 700 C C . ALA A 1 96 ? -31.650 -0.603 21.519 1.00 76.00 96 ALA A C 1
ATOM 702 O O . ALA A 1 96 ? -32.034 -1.256 20.552 1.00 76.00 96 ALA A O 1
ATOM 703 N N . ARG A 1 97 ? -31.775 0.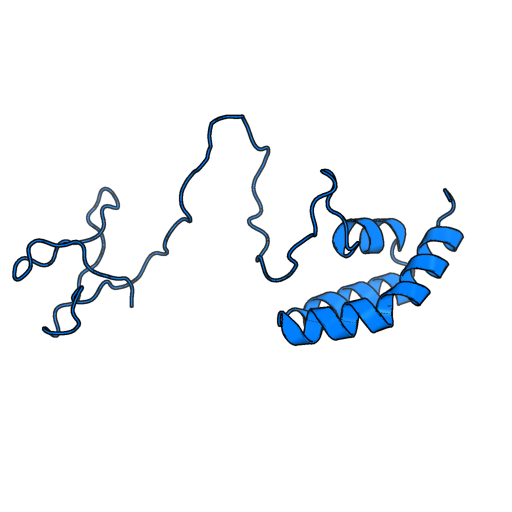734 21.541 1.00 75.56 97 ARG A N 1
ATOM 704 C CA . ARG A 1 97 ? -32.330 1.491 20.412 1.00 75.56 97 ARG A CA 1
ATOM 705 C C . ARG A 1 97 ? -31.340 1.507 19.258 1.00 75.56 97 ARG A C 1
ATOM 707 O O . ARG A 1 97 ? -30.170 1.840 19.444 1.00 75.56 97 ARG A O 1
ATOM 714 N N . VAL A 1 98 ? -31.866 1.224 18.074 1.00 80.25 98 VAL A N 1
ATOM 715 C CA . VAL A 1 98 ? -31.146 1.251 16.808 1.00 80.25 98 VAL A CA 1
ATOM 716 C C . VAL A 1 98 ? -31.896 2.168 15.852 1.00 80.25 98 VAL A C 1
ATOM 718 O O . VAL A 1 98 ? -33.125 2.150 15.824 1.00 80.25 98 VAL A O 1
ATOM 721 N N . ALA A 1 99 ? -31.171 2.990 15.107 1.00 79.44 99 ALA A N 1
ATOM 722 C CA . ALA A 1 99 ? -31.747 3.884 14.113 1.00 79.44 99 ALA A CA 1
ATOM 723 C C . ALA A 1 99 ? -30.823 4.020 12.902 1.00 79.44 99 ALA A C 1
ATOM 725 O O . ALA A 1 99 ? -29.616 3.800 12.992 1.00 79.44 99 ALA A O 1
ATOM 726 N N . THR A 1 100 ? -31.389 4.410 11.768 1.00 79.44 100 THR A N 1
ATOM 727 C CA . THR A 1 100 ? -30.646 4.757 10.553 1.00 79.44 100 THR A CA 1
ATOM 728 C C . THR A 1 100 ? -30.572 6.273 10.397 1.00 79.44 100 THR A C 1
ATOM 730 O O . THR A 1 100 ? -31.193 7.018 11.156 1.00 79.44 100 THR A O 1
ATOM 733 N N . ARG A 1 101 ? -29.789 6.747 9.423 1.00 76.12 101 ARG A N 1
ATOM 734 C CA . ARG A 1 101 ? -29.767 8.171 9.064 1.00 76.12 101 ARG A CA 1
ATOM 735 C C . ARG A 1 101 ? -31.134 8.636 8.565 1.00 76.12 101 ARG A C 1
ATOM 737 O O . ARG A 1 101 ? -31.923 7.822 8.084 1.00 76.12 101 ARG A O 1
ATOM 744 N N . ASP A 1 102 ? -31.381 9.935 8.694 1.00 72.69 102 ASP A N 1
ATOM 745 C CA . ASP A 1 102 ? -32.540 10.579 8.076 1.00 72.69 102 ASP A CA 1
ATOM 746 C C . ASP A 1 102 ? -32.386 10.663 6.543 1.00 72.69 102 ASP A C 1
ATOM 748 O O . ASP A 1 102 ? -31.346 10.315 5.976 1.00 72.69 102 ASP A O 1
ATOM 752 N N . GLU A 1 103 ? -33.429 11.142 5.868 1.00 67.94 103 GLU A N 1
ATOM 753 C CA . GLU A 1 103 ? -33.473 11.329 4.410 1.00 67.94 103 GLU A CA 1
ATOM 754 C C . GLU A 1 103 ? -32.387 12.277 3.864 1.00 67.94 103 GLU A C 1
ATOM 756 O O . GLU A 1 103 ? -32.003 12.178 2.701 1.00 67.94 103 GLU A O 1
ATOM 761 N N . ASN A 1 104 ? -31.835 13.142 4.720 1.00 69.75 104 ASN A N 1
ATOM 762 C CA . ASN A 1 104 ? -30.764 14.085 4.395 1.00 69.75 104 ASN A CA 1
ATOM 763 C C . ASN A 1 104 ? -29.368 13.537 4.742 1.00 69.75 104 ASN A C 1
ATOM 765 O O . ASN A 1 104 ? -28.355 14.204 4.524 1.00 69.75 104 ASN A O 1
ATOM 769 N N . GLY A 1 105 ? -29.292 12.320 5.287 1.00 65.38 105 GLY A N 1
ATOM 770 C CA . GLY A 1 105 ? -28.047 11.672 5.661 1.00 65.38 105 GLY A CA 1
ATOM 771 C C . GLY A 1 105 ? -27.448 12.156 6.984 1.00 65.38 105 GLY A C 1
ATOM 772 O O . GLY A 1 105 ? -26.251 11.955 7.187 1.00 65.38 105 GLY A O 1
ATOM 773 N N . HIS A 1 106 ? -28.202 12.750 7.910 1.00 77.06 106 HIS A N 1
ATOM 774 C CA . HIS A 1 106 ? -27.709 13.066 9.256 1.00 77.06 106 HIS A CA 1
ATOM 775 C C . HIS A 1 106 ? -27.691 11.825 10.161 1.00 77.06 106 HIS A C 1
ATOM 777 O O . HIS A 1 106 ? -28.587 10.982 10.073 1.00 77.06 106 HIS A O 1
ATOM 783 N N . PRO A 1 107 ? -26.687 11.683 11.051 1.00 75.62 107 PRO A N 1
ATOM 784 C CA . PRO A 1 107 ? -26.670 10.596 12.021 1.00 75.62 107 PRO A CA 1
ATOM 785 C C . PRO A 1 107 ? -27.857 10.732 12.990 1.00 75.62 107 PRO A C 1
ATOM 787 O O . PRO A 1 107 ? -28.129 11.839 13.467 1.00 75.62 107 PRO A O 1
ATOM 790 N N . PRO A 1 108 ? -28.549 9.630 13.322 1.00 80.75 108 PRO A N 1
ATOM 791 C CA . PRO A 1 108 ? -29.686 9.688 14.229 1.00 80.75 108 PRO A CA 1
ATOM 792 C C . PRO A 1 108 ? -29.247 10.113 15.636 1.00 80.75 108 PRO A C 1
ATOM 794 O O . PRO A 1 108 ? -28.134 9.820 16.088 1.00 80.75 108 PRO A O 1
ATOM 797 N N . ARG A 1 109 ? -30.132 10.814 16.354 1.00 84.88 109 ARG A N 1
ATOM 798 C CA . ARG A 1 109 ? -29.897 11.254 17.738 1.00 84.88 109 ARG A CA 1
ATOM 799 C C . ARG A 1 109 ? -30.632 10.353 18.719 1.00 84.88 109 ARG A C 1
ATOM 801 O O . ARG A 1 109 ? -31.806 10.036 18.547 1.00 84.88 109 ARG A O 1
ATOM 808 N N . CYS A 1 110 ? -29.955 9.986 19.801 1.00 82.81 110 CYS A N 1
ATOM 809 C CA . CYS A 1 110 ? -30.585 9.267 20.894 1.00 82.81 110 CYS A CA 1
ATOM 810 C C . CYS A 1 110 ? -31.392 10.245 21.755 1.00 82.81 110 CYS A C 1
ATOM 812 O O . CYS A 1 110 ? -30.808 11.057 22.468 1.00 82.81 110 CYS A O 1
ATOM 814 N N . ALA A 1 111 ? -32.723 10.130 21.750 1.00 80.94 111 ALA A N 1
ATOM 815 C CA . ALA A 1 111 ? -33.604 10.985 22.555 1.00 80.94 111 ALA A CA 1
ATOM 816 C C . ALA A 1 111 ? -33.342 10.898 24.075 1.00 80.94 111 ALA A C 1
ATOM 818 O O . ALA A 1 111 ? -33.594 11.857 24.790 1.00 80.94 111 ALA A O 1
ATOM 819 N N . ALA A 1 112 ? -32.815 9.771 24.572 1.00 81.06 112 ALA A N 1
ATOM 820 C CA . ALA A 1 112 ? -32.543 9.584 26.001 1.00 81.06 112 ALA A CA 1
ATOM 821 C C . ALA A 1 112 ? -31.302 10.352 26.492 1.00 81.06 112 ALA A C 1
ATOM 823 O O . ALA A 1 112 ? -31.263 10.785 27.636 1.00 81.06 112 ALA A O 1
ATOM 824 N N . PHE A 1 113 ? -30.295 10.518 25.630 1.00 79.06 113 PHE A N 1
ATOM 825 C CA . PHE A 1 113 ? -29.014 11.151 25.980 1.00 79.06 113 PHE A CA 1
ATOM 826 C C . PHE A 1 113 ? -28.760 12.454 25.213 1.00 79.06 113 PHE A C 1
ATOM 828 O O . PHE A 1 113 ? -27.702 13.057 25.356 1.00 79.06 113 PHE A O 1
ATOM 835 N N . ASN A 1 114 ? -29.706 12.858 24.361 1.00 82.50 114 ASN A N 1
ATOM 836 C CA . ASN A 1 114 ? -29.622 14.006 23.458 1.00 82.50 114 ASN A CA 1
ATOM 837 C C . ASN A 1 114 ? -28.300 14.090 22.660 1.00 82.50 114 ASN A C 1
ATOM 839 O O . ASN A 1 114 ? -27.812 15.169 22.318 1.00 82.50 114 ASN A O 1
ATOM 843 N N . ALA A 1 115 ? -27.714 12.937 22.340 1.00 80.75 115 ALA A N 1
ATOM 844 C CA . ALA A 1 115 ? -26.408 12.811 21.700 1.00 80.75 115 ALA A CA 1
ATOM 845 C C . ALA A 1 115 ? -26.504 11.980 20.415 1.00 80.75 115 ALA A C 1
ATOM 847 O O . ALA A 1 115 ? -27.401 11.143 20.273 1.00 80.75 115 ALA A O 1
ATOM 848 N N . SER A 1 116 ? -25.589 12.218 19.474 1.00 81.12 116 SER A N 1
ATOM 849 C CA . SER A 1 116 ? -25.509 11.460 18.222 1.00 81.12 116 SER A CA 1
ATOM 850 C C . SER A 1 116 ? -25.229 9.987 18.503 1.00 81.12 116 SER A C 1
ATOM 852 O O . SER A 1 116 ? -24.341 9.655 19.289 1.00 81.12 116 SER A O 1
ATOM 854 N N . MET A 1 117 ? -26.001 9.107 17.873 1.00 83.88 117 MET A N 1
ATOM 855 C CA . MET A 1 117 ? -25.822 7.661 17.970 1.00 83.88 117 MET A CA 1
ATOM 856 C C . MET A 1 117 ? -24.516 7.230 17.289 1.00 83.88 117 MET A C 1
ATOM 858 O O . MET A 1 117 ? -24.006 7.920 16.402 1.00 83.88 117 MET A O 1
ATOM 862 N N . ARG A 1 118 ? -23.951 6.100 17.726 1.00 79.06 118 ARG A N 1
ATOM 863 C CA . ARG A 1 118 ? -22.687 5.561 17.198 1.00 79.06 118 ARG A CA 1
ATOM 864 C C . ARG A 1 118 ? -22.971 4.488 16.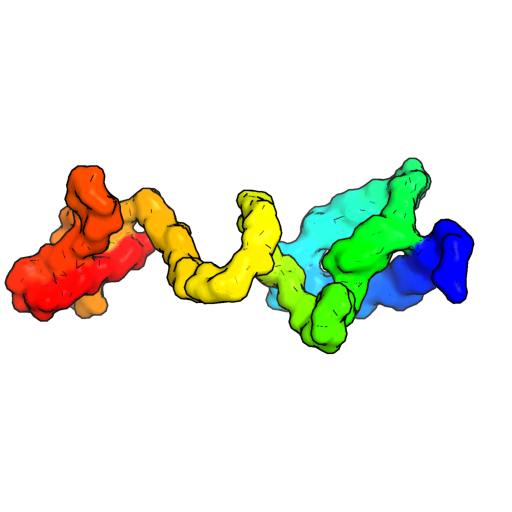149 1.00 79.06 118 ARG A C 1
ATOM 866 O O . ARG A 1 118 ? -23.910 3.728 16.358 1.00 79.06 118 ARG A O 1
ATOM 873 N N . PRO A 1 119 ? -22.203 4.405 15.053 1.00 79.94 119 PRO A N 1
ATOM 874 C CA . PRO A 1 119 ? -22.337 3.291 14.118 1.00 79.94 119 PRO A CA 1
ATOM 875 C C . PRO A 1 119 ? -22.055 1.967 14.848 1.00 79.94 119 PRO A C 1
ATOM 877 O O . PRO A 1 119 ? -21.143 1.926 15.678 1.00 79.94 119 PRO A O 1
ATOM 880 N N . LYS A 1 120 ? -22.865 0.936 14.580 1.00 66.44 120 LYS A N 1
ATOM 881 C CA . LYS A 1 120 ? -22.556 -0.446 14.974 1.00 66.44 120 LYS A CA 1
ATOM 882 C C . LYS A 1 120 ? -21.373 -0.995 14.181 1.00 66.44 120 LYS A C 1
ATOM 884 O O . LYS A 1 120 ? -21.222 -0.601 13.002 1.00 66.44 120 LYS A O 1
#

Foldseek 3Di:
DPDLVVLVVVLVVCLVVLCVVCVVLVNNVVLVVVVVCVVVVHRSVVSCQLSPQADPVRDGDDPSDDDPPDDDDDPPPPDDDPDDFAWFAAPVNPDRDIDTADPVRDADADPVVRHGTHGD